Protein AF-A0A523S4Y5-F1 (afdb_monomer_lite)

Secondary structure (DSSP, 8-state):
----------EE-TTSSS-EE-HHHHHHHHHHHHHHHHTSTT-TTGGG-

pLDDT: mean 89.93, std 13.22, range [52.84, 98.56]

Radius of gyration: 14.72 Å; chains: 1; bounding box: 37×22×35 Å

Sequence (49 aa):
GIMAGILSVPCRFIHSPTSTVRLNDLENTIQLLTHFIEDLPGSLLQQRS

Foldseek 3Di:
DDDDDDQDQDWPPPVHPDIDGDVVSVVVSVVVVVVVLCPDPPRPNVVVD

Structure (mmCIF, N/CA/C/O backbone):
data_AF-A0A523S4Y5-F1
#
_entry.id   AF-A0A523S4Y5-F1
#
loop_
_atom_site.group_PDB
_atom_site.id
_atom_site.type_symbol
_atom_site.label_atom_id
_atom_site.label_alt_id
_atom_site.label_comp_id
_atom_site.label_asym_id
_atom_site.label_entity_id
_atom_site.label_seq_id
_atom_site.pdbx_PDB_ins_code
_atom_site.Cartn_x
_atom_site.Cartn_y
_atom_site.Cartn_z
_atom_site.occupancy
_atom_site.B_iso_or_equiv
_atom_site.auth_seq_id
_atom_site.auth_comp_id
_atom_site.auth_asym_id
_atom_site.auth_atom_id
_atom_site.pdbx_PDB_model_num
ATOM 1 N N . GLY A 1 1 ? 1.144 -1.016 24.965 1.00 82.06 1 GLY A N 1
ATOM 2 C CA . GLY A 1 1 ? 1.214 -1.157 23.498 1.00 82.06 1 GLY A CA 1
ATOM 3 C C . GLY A 1 1 ? 0.225 -0.200 22.878 1.00 82.06 1 GLY A C 1
ATOM 4 O O . GLY A 1 1 ? -0.792 0.058 23.508 1.00 82.06 1 GLY A O 1
ATOM 5 N N . ILE A 1 2 ? 0.530 0.342 21.702 1.00 93.38 2 ILE A N 1
ATOM 6 C CA . ILE A 1 2 ? -0.385 1.194 20.929 1.00 93.38 2 ILE A CA 1
ATOM 7 C C . ILE A 1 2 ? -0.862 0.422 19.697 1.00 93.38 2 ILE A C 1
ATOM 9 O O . ILE A 1 2 ? -0.112 -0.395 19.163 1.00 93.38 2 ILE A O 1
ATOM 13 N N . MET A 1 3 ? -2.108 0.643 19.278 1.00 91.31 3 MET A N 1
ATOM 14 C CA . MET A 1 3 ? -2.634 0.055 18.048 1.00 91.31 3 MET A CA 1
ATOM 15 C C . MET A 1 3 ? -1.894 0.662 16.852 1.00 91.31 3 MET A C 1
ATOM 17 O O . MET A 1 3 ? -1.858 1.882 16.707 1.00 91.31 3 MET 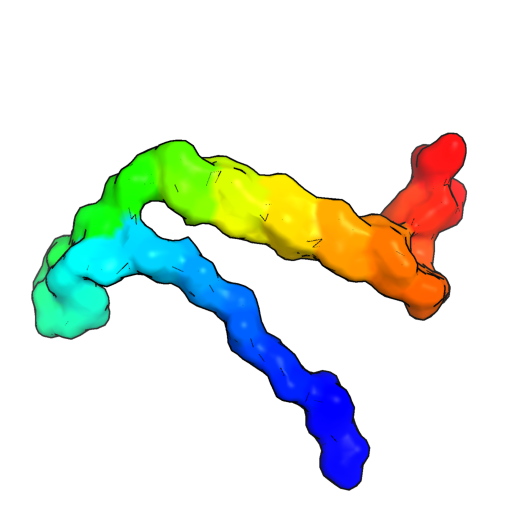A O 1
ATOM 21 N N . ALA A 1 4 ? -1.290 -0.181 16.021 1.00 94.19 4 ALA A N 1
ATOM 22 C CA . ALA A 1 4 ? -0.540 0.241 14.846 1.00 94.19 4 ALA A CA 1
ATOM 23 C C . ALA A 1 4 ? -0.849 -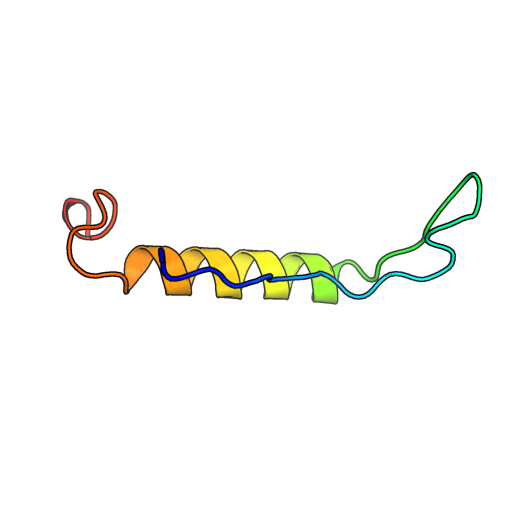0.687 13.668 1.00 94.19 4 ALA A C 1
ATOM 25 O O . ALA A 1 4 ? -1.002 -1.896 13.845 1.00 94.19 4 ALA A O 1
ATOM 26 N N . GLY A 1 5 ? -0.924 -0.108 12.472 1.00 93.75 5 GLY A N 1
ATOM 27 C CA . GLY A 1 5 ? -1.141 -0.809 11.210 1.00 93.75 5 GLY A CA 1
ATOM 28 C C . GLY A 1 5 ? -0.423 -0.090 10.070 1.00 93.75 5 GLY A C 1
ATOM 29 O O . GLY A 1 5 ? -0.032 1.068 10.213 1.00 93.75 5 GLY A O 1
ATOM 30 N N . ILE A 1 6 ? -0.223 -0.788 8.952 1.00 96.44 6 ILE A N 1
ATOM 31 C CA . ILE A 1 6 ? 0.447 -0.256 7.761 1.00 96.44 6 ILE A CA 1
ATOM 32 C C . ILE A 1 6 ? -0.516 -0.359 6.581 1.00 96.44 6 ILE A C 1
ATOM 34 O O . ILE A 1 6 ? -1.052 -1.431 6.311 1.00 96.44 6 ILE A O 1
ATOM 38 N N . LEU A 1 7 ? -0.679 0.749 5.859 1.00 97.06 7 LEU A N 1
ATOM 39 C CA . LEU A 1 7 ? -1.292 0.789 4.536 1.00 97.06 7 LEU A CA 1
ATOM 40 C C . LEU A 1 7 ? -0.185 1.022 3.501 1.00 97.06 7 LEU A C 1
ATOM 42 O O . LEU A 1 7 ? 0.680 1.873 3.697 1.00 97.06 7 LEU A O 1
ATOM 46 N N . SER A 1 8 ? -0.170 0.251 2.417 1.00 96.56 8 SER A N 1
ATOM 47 C CA . SER A 1 8 ? 0.862 0.337 1.376 1.00 96.56 8 SER A CA 1
ATOM 48 C C . SER A 1 8 ? 0.243 0.337 -0.014 1.00 96.56 8 SER A C 1
ATOM 50 O O . SER A 1 8 ? -0.778 -0.307 -0.239 1.00 96.56 8 SER A O 1
ATOM 52 N N . VAL A 1 9 ? 0.901 1.024 -0.949 1.00 97.81 9 VAL A N 1
ATOM 53 C CA . VAL A 1 9 ? 0.548 1.024 -2.374 1.00 97.81 9 VAL A CA 1
ATOM 54 C C . VAL A 1 9 ? 1.400 -0.036 -3.083 1.00 97.81 9 VAL A C 1
ATOM 56 O O . VAL A 1 9 ? 2.617 -0.065 -2.868 1.00 97.81 9 VAL A O 1
ATOM 59 N N . PRO A 1 10 ? 0.823 -0.911 -3.923 1.00 96.88 10 PRO A N 1
ATOM 60 C CA . PRO A 1 10 ? 1.600 -1.885 -4.677 1.00 96.88 10 PRO A CA 1
ATOM 61 C C . PRO A 1 10 ? 2.512 -1.188 -5.694 1.00 96.88 10 PRO A C 1
ATOM 63 O O . PRO A 1 10 ? 2.070 -0.432 -6.558 1.00 96.88 10 PRO A O 1
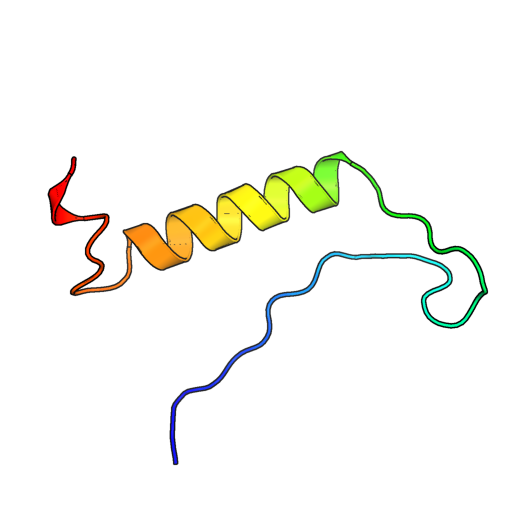ATOM 66 N N . CYS A 1 11 ? 3.801 -1.503 -5.623 1.00 96.62 11 CYS A N 1
ATOM 67 C CA . CYS A 1 11 ? 4.833 -0.958 -6.498 1.00 96.62 11 CYS A CA 1
ATOM 68 C C . CYS A 1 11 ? 5.741 -2.084 -7.006 1.00 96.62 11 CYS A C 1
ATOM 70 O O . CYS A 1 11 ? 5.907 -3.115 -6.353 1.00 96.62 11 CYS A O 1
ATOM 72 N N . ARG A 1 12 ? 6.374 -1.880 -8.164 1.00 97.81 12 ARG A N 1
ATOM 73 C CA . ARG A 1 12 ? 7.446 -2.752 -8.678 1.00 97.81 12 ARG A CA 1
ATOM 74 C C . ARG A 1 12 ? 8.799 -2.056 -8.555 1.00 97.81 12 ARG A C 1
ATOM 76 O O . ARG A 1 12 ? 8.873 -0.835 -8.670 1.00 97.81 12 ARG A O 1
ATOM 83 N N . PHE A 1 13 ? 9.855 -2.855 -8.379 1.00 96.81 13 PHE A N 1
ATOM 84 C CA . PHE A 1 13 ? 11.254 -2.403 -8.319 1.00 96.81 13 PHE A CA 1
ATOM 85 C C . PHE A 1 13 ? 11.564 -1.465 -7.136 1.00 96.81 13 PHE A C 1
ATOM 87 O O . PHE A 1 13 ? 12.282 -0.481 -7.275 1.00 96.81 13 PHE A O 1
ATOM 94 N N . ILE A 1 14 ? 11.034 -1.775 -5.948 1.00 95.19 14 ILE A N 1
ATOM 95 C CA . ILE A 1 14 ? 11.152 -0.944 -4.728 1.00 95.19 14 ILE A CA 1
ATOM 96 C C . ILE A 1 14 ? 12.581 -0.800 -4.166 1.00 95.19 14 ILE A C 1
ATOM 98 O O . ILE A 1 14 ? 12.819 0.008 -3.277 1.00 95.19 14 ILE A O 1
ATOM 102 N N . HIS A 1 15 ? 13.535 -1.572 -4.685 1.00 96.31 15 HIS A N 1
ATOM 103 C CA . HIS A 1 15 ? 14.957 -1.504 -4.325 1.00 96.31 15 HIS A CA 1
ATOM 104 C C . HIS A 1 15 ? 15.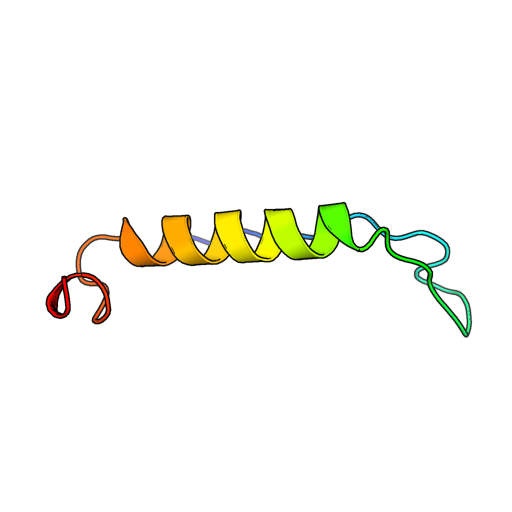848 -1.158 -5.528 1.00 96.31 15 HIS A C 1
ATOM 106 O O . HIS A 1 15 ? 17.049 -1.412 -5.525 1.00 96.31 15 HIS A O 1
ATOM 112 N N . SER A 1 16 ? 15.253 -0.608 -6.584 1.00 96.19 16 SER A N 1
ATOM 113 C CA . SER A 1 16 ? 15.943 -0.115 -7.775 1.00 96.19 16 SER A CA 1
ATOM 114 C C . SER A 1 16 ? 15.977 1.421 -7.756 1.00 96.19 16 SER A C 1
ATOM 116 O O . SER A 1 16 ? 15.185 2.033 -7.042 1.00 96.19 16 SER A O 1
ATOM 118 N N . PRO A 1 17 ? 16.858 2.081 -8.536 1.00 96.12 17 PRO A N 1
ATOM 119 C CA . PRO A 1 17 ? 16.936 3.549 -8.572 1.00 96.12 17 PRO A CA 1
ATOM 120 C C . PRO A 1 17 ? 15.651 4.224 -9.077 1.00 96.12 17 PRO A C 1
ATOM 122 O O . PRO A 1 17 ? 15.453 5.415 -8.863 1.00 96.12 17 PRO A O 1
ATOM 125 N N . THR A 1 18 ? 14.781 3.470 -9.753 1.00 95.81 18 THR A N 1
ATOM 126 C CA . THR A 1 18 ? 13.419 3.884 -10.092 1.00 95.81 18 THR A CA 1
ATOM 127 C C . THR A 1 18 ? 12.449 2.766 -9.727 1.00 95.81 18 THR A C 1
ATOM 129 O O . THR A 1 18 ? 12.771 1.584 -9.861 1.00 95.81 18 THR A O 1
ATOM 132 N N . SER A 1 19 ? 11.255 3.142 -9.278 1.00 96.88 19 SER A N 1
ATOM 133 C CA . SER A 1 19 ? 10.146 2.227 -9.015 1.00 96.88 19 SER A CA 1
ATOM 134 C C . SER A 1 19 ? 8.943 2.648 -9.840 1.00 96.88 19 SER A C 1
ATOM 136 O O . SER A 1 19 ? 8.777 3.822 -10.169 1.00 96.88 19 SER A O 1
ATOM 138 N N . THR A 1 20 ? 8.089 1.688 -10.171 1.00 98.12 20 THR A N 1
ATOM 139 C CA . THR A 1 20 ? 6.882 1.951 -10.957 1.00 98.12 20 THR A CA 1
ATOM 140 C C . THR A 1 20 ? 5.651 1.602 -10.144 1.00 98.12 20 THR A C 1
ATOM 142 O O . THR A 1 20 ? 5.574 0.509 -9.576 1.00 98.12 20 THR A O 1
ATOM 145 N N . VAL A 1 21 ? 4.675 2.498 -10.157 1.00 98.06 21 VAL A N 1
ATOM 146 C CA . VAL A 1 21 ? 3.362 2.322 -9.540 1.00 98.06 21 VAL A CA 1
ATOM 147 C C . VAL A 1 21 ? 2.290 2.452 -10.615 1.00 98.06 21 VAL A C 1
ATOM 149 O O . VAL A 1 21 ? 2.467 3.175 -11.598 1.00 98.06 21 VAL A O 1
ATOM 152 N N . ARG A 1 22 ? 1.174 1.743 -10.454 1.00 98.44 22 ARG A N 1
ATOM 153 C CA . ARG A 1 22 ? -0.016 1.971 -11.274 1.00 98.44 22 ARG A CA 1
ATOM 154 C C . ARG A 1 22 ? -0.794 3.135 -10.669 1.00 98.44 22 ARG A C 1
ATOM 156 O O . ARG A 1 22 ? -1.146 3.080 -9.498 1.00 98.44 22 ARG A O 1
ATOM 163 N N . LEU A 1 23 ? -1.108 4.149 -11.474 1.00 98.44 23 LEU A N 1
ATOM 164 C CA . LEU A 1 23 ? -1.813 5.347 -10.995 1.00 98.44 23 LEU A CA 1
ATOM 165 C C . LEU A 1 23 ? -3.139 5.013 -10.303 1.00 98.44 23 LEU A C 1
ATOM 167 O O . LEU A 1 23 ? -3.391 5.504 -9.212 1.00 98.44 23 LEU A O 1
ATOM 171 N N . ASN A 1 24 ? -3.910 4.078 -10.859 1.00 98.44 24 ASN A N 1
ATOM 172 C CA . ASN A 1 24 ? -5.153 3.630 -10.236 1.00 98.44 24 ASN A CA 1
ATOM 173 C C . ASN A 1 24 ? -4.936 3.031 -8.827 1.00 98.44 24 ASN A C 1
ATOM 175 O O . ASN A 1 24 ? -5.738 3.250 -7.929 1.00 98.44 24 ASN A O 1
ATOM 179 N N . ASP A 1 25 ? -3.844 2.296 -8.590 1.00 98.31 25 ASP A N 1
ATOM 180 C CA . ASP A 1 25 ? -3.576 1.721 -7.262 1.00 98.31 25 ASP A CA 1
ATOM 181 C C . ASP A 1 25 ? -3.222 2.822 -6.246 1.00 98.31 25 ASP A C 1
ATOM 183 O O . ASP A 1 25 ? -3.619 2.748 -5.082 1.00 98.31 25 ASP A O 1
ATOM 187 N N . LEU A 1 26 ? -2.525 3.873 -6.693 1.00 98.44 26 LEU A N 1
ATOM 188 C CA . LEU A 1 26 ? -2.258 5.062 -5.884 1.00 98.44 26 LEU A CA 1
ATOM 189 C C . LEU A 1 26 ? -3.558 5.805 -5.542 1.00 98.44 26 LEU A C 1
ATOM 191 O O . LEU A 1 26 ? -3.806 6.086 -4.372 1.00 98.44 26 LEU A O 1
ATOM 195 N N . GLU A 1 27 ? -4.394 6.080 -6.544 1.00 98.56 27 GLU A N 1
ATOM 196 C CA . GLU A 1 27 ? -5.676 6.779 -6.382 1.00 98.56 27 GLU A CA 1
ATOM 197 C C . GLU A 1 27 ? -6.610 6.036 -5.418 1.00 98.56 27 GLU A C 1
ATOM 199 O O . GLU A 1 27 ? -7.120 6.636 -4.471 1.00 98.56 27 GLU A O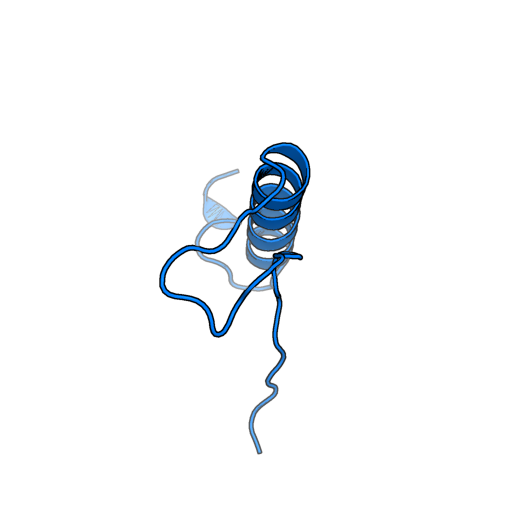 1
ATOM 204 N N . ASN A 1 28 ? -6.764 4.719 -5.581 1.00 98.44 28 ASN A N 1
ATOM 205 C CA . ASN A 1 28 ? -7.597 3.911 -4.686 1.00 98.44 28 ASN A CA 1
ATOM 206 C C . ASN A 1 28 ? -7.031 3.847 -3.261 1.00 98.44 28 ASN A C 1
ATOM 208 O O . ASN A 1 28 ? -7.793 3.823 -2.297 1.00 98.44 28 ASN A O 1
ATOM 212 N N . THR A 1 29 ? -5.703 3.852 -3.096 1.00 98.44 29 THR A N 1
ATOM 213 C CA . THR A 1 29 ? -5.093 3.869 -1.756 1.00 98.44 29 THR A CA 1
ATOM 214 C C . THR A 1 29 ? -5.342 5.199 -1.045 1.00 98.44 29 THR A C 1
ATOM 216 O O . THR A 1 29 ? -5.597 5.204 0.158 1.00 98.44 29 THR A O 1
ATOM 219 N N . ILE A 1 30 ? -5.312 6.318 -1.779 1.00 98.06 30 ILE A N 1
ATOM 220 C CA . ILE A 1 30 ? -5.679 7.634 -1.239 1.00 98.06 30 ILE A CA 1
ATOM 221 C C . ILE A 1 30 ? -7.143 7.617 -0.792 1.00 98.06 30 ILE A C 1
ATOM 223 O O . ILE A 1 30 ? -7.417 7.971 0.349 1.00 98.06 30 ILE A O 1
ATOM 227 N N . GLN A 1 31 ? -8.061 7.145 -1.643 1.00 97.75 31 GLN A N 1
ATOM 228 C CA . GLN A 1 31 ? -9.486 7.050 -1.296 1.00 97.75 31 GLN A CA 1
ATOM 229 C C . GLN A 1 31 ? -9.715 6.194 -0.045 1.00 97.75 31 GLN A C 1
ATOM 231 O O . GLN A 1 31 ? -10.434 6.606 0.861 1.00 97.75 31 GLN A O 1
ATOM 236 N N . LEU A 1 32 ? -9.054 5.035 0.040 1.00 97.19 32 LEU A N 1
ATOM 237 C CA . LEU A 1 32 ? -9.146 4.149 1.198 1.00 97.19 32 LEU A CA 1
ATOM 238 C C . LEU A 1 32 ? -8.650 4.826 2.482 1.00 97.19 32 LEU A C 1
ATOM 240 O O . LEU A 1 32 ? -9.315 4.738 3.511 1.00 97.19 32 LEU A O 1
ATOM 244 N N . LEU A 1 33 ? -7.492 5.494 2.435 1.00 96.56 33 LEU A N 1
ATOM 245 C CA . LEU A 1 33 ? -6.932 6.179 3.601 1.00 96.56 33 LEU A CA 1
ATOM 246 C C . LEU A 1 33 ? -7.823 7.336 4.055 1.00 96.56 33 LEU A C 1
ATOM 248 O O . LEU A 1 33 ? -8.043 7.502 5.252 1.00 96.56 33 LEU A O 1
ATOM 252 N N . THR A 1 34 ? -8.325 8.124 3.106 1.00 95.50 34 THR A N 1
ATOM 253 C CA . THR A 1 34 ? -9.207 9.255 3.389 1.00 95.50 34 THR A CA 1
ATOM 254 C C . THR A 1 34 ? -10.478 8.783 4.081 1.00 95.50 34 THR A C 1
ATOM 256 O O . THR A 1 34 ? -10.744 9.236 5.192 1.00 95.50 34 THR A O 1
ATOM 259 N N . HIS A 1 35 ? -11.185 7.807 3.507 1.00 94.81 35 HIS A N 1
ATOM 260 C CA . HIS A 1 35 ? -12.395 7.263 4.124 1.00 94.81 35 HIS A CA 1
ATOM 261 C C . HIS A 1 35 ? -12.122 6.622 5.487 1.00 94.81 35 HIS A C 1
ATOM 263 O O . HIS A 1 35 ? -12.872 6.842 6.430 1.00 94.81 35 HIS A O 1
ATOM 269 N N . PHE A 1 36 ? -11.005 5.902 5.638 1.00 93.50 36 PHE A N 1
ATOM 270 C CA . PHE A 1 36 ? -10.627 5.327 6.928 1.00 93.50 36 PHE A CA 1
ATOM 271 C C . PHE A 1 36 ? -10.432 6.392 8.022 1.00 93.50 36 PHE A C 1
ATOM 273 O O . PHE A 1 36 ? -10.805 6.170 9.172 1.00 93.50 36 PHE A O 1
ATOM 280 N N . ILE A 1 37 ? -9.826 7.536 7.686 1.00 92.81 37 ILE A N 1
ATOM 281 C CA . ILE A 1 37 ? -9.617 8.636 8.639 1.00 92.81 37 ILE A CA 1
ATOM 282 C C . ILE A 1 37 ? -10.931 9.365 8.928 1.00 92.81 37 ILE A C 1
ATOM 284 O O . ILE A 1 37 ? -11.162 9.736 10.078 1.00 92.81 37 ILE A O 1
ATOM 288 N N . GLU A 1 38 ? -11.764 9.589 7.911 1.00 91.19 38 GLU A N 1
ATOM 289 C CA . GLU A 1 38 ? -13.089 10.198 8.063 1.00 91.19 38 GLU A CA 1
ATOM 290 C C . GLU A 1 38 ? -13.938 9.377 9.038 1.00 91.19 38 GLU A C 1
ATOM 292 O O . GLU A 1 38 ? -14.356 9.909 10.063 1.00 91.19 38 GLU A O 1
ATOM 297 N N . ASP A 1 39 ? -14.033 8.064 8.821 1.00 89.94 39 ASP A N 1
ATOM 298 C CA . ASP A 1 39 ? -14.819 7.141 9.649 1.00 89.94 39 ASP A CA 1
ATOM 299 C C . ASP A 1 39 ? -14.269 6.945 11.076 1.00 89.94 39 ASP 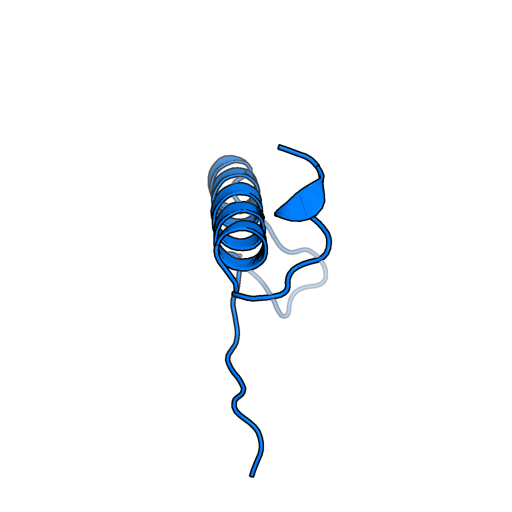A C 1
ATOM 301 O O . ASP A 1 39 ? -14.933 6.345 11.932 1.00 89.94 39 ASP A O 1
ATOM 305 N N . LEU A 1 40 ? -13.057 7.429 11.376 1.00 89.94 40 LEU A N 1
ATOM 306 C CA . LEU A 1 40 ? -12.461 7.264 12.696 1.00 89.94 40 LEU A CA 1
ATOM 307 C C . LEU A 1 40 ? -13.185 8.151 13.735 1.00 89.94 40 LEU A C 1
ATOM 309 O O . LEU A 1 40 ? -13.269 9.373 13.568 1.00 89.94 40 LEU A O 1
ATOM 313 N N . PRO A 1 41 ? -13.652 7.588 14.867 1.00 83.00 41 PRO A N 1
ATOM 314 C CA . PRO A 1 41 ? -14.325 8.364 15.900 1.00 83.00 41 PRO A CA 1
ATOM 315 C C . PRO A 1 41 ? -13.392 9.438 16.475 1.00 83.00 41 PRO A C 1
ATOM 317 O O . PRO A 1 41 ? -12.292 9.145 16.941 1.00 83.00 41 PRO A O 1
ATOM 320 N N . GLY A 1 42 ? -13.852 10.692 16.460 1.00 76.00 42 GLY A N 1
ATOM 321 C CA . GLY A 1 42 ? -13.076 11.844 16.929 1.00 76.00 42 GLY A CA 1
ATOM 322 C C . GLY A 1 42 ? -12.134 12.452 15.886 1.00 76.00 42 GLY A C 1
ATOM 323 O O . GLY A 1 42 ? -11.330 13.316 16.241 1.00 76.00 42 GLY A O 1
ATOM 324 N N . SER A 1 43 ? -12.218 12.047 14.613 1.00 71.69 43 SER A N 1
ATOM 325 C CA . SER A 1 43 ? -11.519 12.748 13.535 1.00 71.69 43 SER A CA 1
ATOM 326 C C . SER A 1 43 ? -12.040 14.192 13.417 1.00 71.69 43 SER A C 1
ATOM 328 O O . SER A 1 43 ? -13.243 14.458 13.451 1.00 71.69 43 SER A O 1
ATOM 330 N N . LEU A 1 44 ? -11.128 15.163 13.273 1.00 64.31 44 LEU A N 1
ATOM 331 C CA . LEU A 1 44 ? -11.489 16.576 13.057 1.00 64.31 44 LEU A CA 1
ATOM 332 C C . LEU A 1 44 ? -12.207 16.794 11.709 1.00 64.31 44 LEU A C 1
ATOM 334 O O . LEU A 1 44 ? -12.809 17.845 11.490 1.00 64.31 44 LEU A O 1
ATOM 338 N N . LEU A 1 45 ? -12.127 15.813 10.802 1.00 62.47 45 LEU A N 1
ATOM 339 C CA . LEU A 1 45 ? -12.768 15.827 9.487 1.00 62.47 45 LEU A CA 1
ATOM 340 C C . LEU A 1 45 ? -14.255 15.449 9.566 1.00 62.47 45 LEU A C 1
ATOM 342 O O . LEU A 1 45 ? -15.053 16.054 8.853 1.00 62.47 45 LEU A O 1
ATOM 346 N N . GLN A 1 46 ? -14.650 14.577 10.503 1.00 57.00 46 GLN A N 1
ATOM 347 C CA . GLN A 1 46 ? -16.061 14.252 10.752 1.00 57.00 46 GLN A CA 1
ATOM 348 C C . GLN A 1 46 ? -16.889 15.496 11.117 1.00 57.00 46 GLN A C 1
ATOM 350 O O . GLN A 1 46 ? -18.074 15.565 10.822 1.00 57.00 46 GLN A O 1
ATOM 355 N N . GLN A 1 47 ? -16.274 16.507 11.743 1.00 54.69 47 GLN A N 1
ATOM 356 C CA . GLN A 1 47 ? -16.968 17.728 12.177 1.00 54.69 47 GLN A CA 1
ATOM 357 C C . GLN A 1 47 ? -17.236 18.738 11.045 1.00 54.69 47 GLN A C 1
ATOM 359 O O . GLN A 1 47 ? -17.792 19.804 11.310 1.00 54.69 47 GLN A O 1
ATOM 364 N N . ARG A 1 48 ? -16.795 18.456 9.809 1.00 56.41 48 ARG A N 1
ATOM 365 C CA . ARG A 1 48 ? -16.914 19.363 8.652 1.00 56.41 48 ARG A CA 1
ATOM 366 C C . ARG A 1 48 ? -17.934 18.917 7.597 1.00 56.41 48 ARG A C 1
ATOM 368 O O . ARG A 1 48 ? -18.088 19.638 6.612 1.00 56.41 48 ARG A O 1
ATOM 375 N N . SER A 1 49 ? -18.600 17.780 7.804 1.00 52.84 49 SER A N 1
ATOM 376 C CA . SER A 1 49 ? -19.631 17.212 6.917 1.00 52.84 49 SER A CA 1
ATOM 377 C C . SER A 1 49 ? -20.999 17.292 7.581 1.00 52.84 49 SER A C 1
ATOM 379 O O . SER A 1 49 ? -21.981 17.577 6.865 1.00 52.84 49 SER A O 1
#